Protein AF-A0A382N910-F1 (afdb_monomer_lite)

Foldseek 3Di:
DVVVVVVVVVVVVVVVVVPPLDQDPDFQQDLSNQLNVQLVVDPVVQSVQAFEAHLVRDTSDHGDPPHYTYDPDVDRADPRGDD

Sequence (83 aa):
MLIRSLIFAFVVFILSFNLLAREPYSPHNSAKWQIWAYSTAAPSFLGDQATILGGDGDVLREGTNGWTCQAGNPRPYPEKGWK

Structure (mmCIF, N/CA/C/O backbone):
data_AF-A0A382N910-F1
#
_entry.id   AF-A0A382N910-F1
#
loop_
_atom_site.group_PDB
_atom_site.id
_atom_site.type_symbol
_atom_site.label_atom_id
_atom_site.label_alt_id
_atom_site.label_comp_id
_atom_site.label_asym_id
_atom_site.label_entity_id
_atom_site.label_seq_id
_atom_site.pdbx_PDB_ins_code
_atom_site.Cartn_x
_atom_site.Cartn_y
_atom_site.Cartn_z
_atom_site.occupancy
_atom_site.B_iso_or_equiv
_atom_site.auth_seq_id
_atom_site.auth_comp_id
_atom_site.auth_asym_id
_atom_site.auth_atom_id
_atom_site.pdbx_PDB_model_num
ATOM 1 N N . MET A 1 1 ? 14.575 25.358 37.276 1.00 71.81 1 MET A N 1
ATOM 2 C CA . MET A 1 1 ? 15.016 24.135 36.560 1.00 71.81 1 MET A CA 1
ATOM 3 C C . MET A 1 1 ? 13.826 23.296 36.095 1.00 71.81 1 MET A C 1
ATOM 5 O O . MET A 1 1 ? 13.770 22.995 34.915 1.00 71.81 1 MET A O 1
ATOM 9 N N . LEU A 1 2 ? 12.826 23.043 36.951 1.00 80.12 2 LEU A N 1
ATOM 10 C CA . LEU A 1 2 ? 11.622 22.252 36.634 1.00 80.12 2 LEU A CA 1
ATOM 11 C C . LEU A 1 2 ? 10.825 22.727 35.392 1.00 80.12 2 LEU A C 1
ATOM 13 O O . LEU A 1 2 ? 10.518 21.930 34.515 1.00 80.12 2 LEU A O 1
ATOM 17 N N . ILE A 1 3 ? 10.553 24.034 35.272 1.00 83.12 3 ILE A N 1
ATOM 18 C CA . ILE A 1 3 ? 9.767 24.609 34.157 1.00 83.12 3 ILE A CA 1
ATOM 19 C C . ILE A 1 3 ? 10.457 24.420 32.795 1.00 83.12 3 ILE A C 1
ATOM 21 O O . ILE A 1 3 ? 9.800 24.133 31.801 1.00 83.12 3 ILE A O 1
ATOM 25 N N . ARG A 1 4 ? 11.792 24.5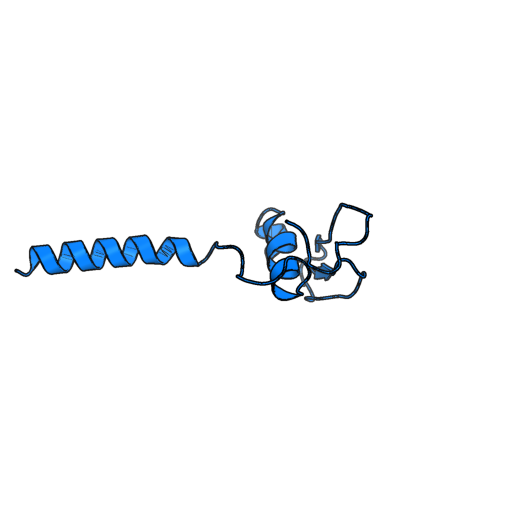21 32.744 1.00 80.88 4 ARG A N 1
ATOM 26 C CA . ARG A 1 4 ? 12.566 24.300 31.510 1.00 80.88 4 ARG A CA 1
ATOM 27 C C . ARG A 1 4 ? 12.493 22.843 31.054 1.00 80.88 4 ARG A C 1
ATOM 29 O O . ARG A 1 4 ? 12.316 22.592 29.867 1.00 80.88 4 ARG A O 1
ATOM 36 N N . SER A 1 5 ? 12.580 21.902 31.994 1.00 84.69 5 SER A N 1
ATOM 37 C CA . SER A 1 5 ? 12.446 20.471 31.705 1.00 84.69 5 SER A CA 1
ATOM 38 C C . SER A 1 5 ? 11.039 20.109 31.216 1.00 84.69 5 SER A C 1
ATOM 40 O O . SER A 1 5 ? 10.908 19.302 30.301 1.00 84.69 5 SER A O 1
ATOM 42 N N . LEU A 1 6 ? 9.995 20.743 31.763 1.00 88.75 6 LEU A N 1
ATOM 43 C CA . LEU A 1 6 ? 8.607 20.541 31.329 1.00 88.75 6 LEU A CA 1
ATOM 44 C C . LEU A 1 6 ? 8.345 21.080 29.915 1.00 88.75 6 LEU A C 1
ATOM 46 O O . LEU A 1 6 ? 7.742 20.384 29.103 1.00 88.75 6 LEU A O 1
ATOM 50 N N . ILE A 1 7 ? 8.843 22.279 29.593 1.00 90.12 7 ILE A N 1
ATOM 51 C CA . ILE A 1 7 ? 8.736 22.847 28.238 1.00 90.12 7 ILE A CA 1
ATOM 52 C C . ILE A 1 7 ? 9.452 21.949 27.225 1.00 90.12 7 ILE A C 1
ATOM 54 O O . ILE A 1 7 ? 8.913 21.670 26.158 1.00 90.12 7 ILE A O 1
ATOM 58 N N . PHE A 1 8 ? 10.642 21.452 27.567 1.00 89.19 8 PHE A N 1
ATOM 59 C CA . PHE A 1 8 ? 11.389 20.551 26.694 1.00 89.19 8 PHE A CA 1
ATOM 60 C C . PHE A 1 8 ? 10.640 19.233 26.447 1.00 89.19 8 PHE A C 1
ATOM 62 O O . PHE A 1 8 ? 10.511 18.810 25.300 1.00 89.19 8 PHE A O 1
ATOM 69 N N . ALA A 1 9 ? 10.075 18.623 27.493 1.00 90.62 9 ALA A N 1
ATOM 70 C CA . ALA A 1 9 ? 9.263 17.414 27.361 1.00 90.62 9 ALA A CA 1
ATOM 71 C C . ALA A 1 9 ? 8.019 17.642 26.486 1.00 90.62 9 ALA A C 1
ATOM 73 O O . ALA A 1 9 ? 7.697 16.804 25.648 1.00 90.62 9 ALA A O 1
ATOM 74 N N . PHE A 1 10 ? 7.357 18.793 26.627 1.00 88.25 10 PHE A N 1
ATOM 75 C CA . PHE A 1 10 ? 6.191 19.154 25.820 1.00 88.25 10 PHE A CA 1
ATOM 76 C C . PHE A 1 10 ? 6.541 19.364 24.339 1.00 88.25 10 PHE A C 1
ATOM 78 O O . PHE A 1 10 ? 5.826 18.888 23.460 1.00 88.25 10 PHE A O 1
ATOM 85 N N . VAL A 1 11 ? 7.677 20.005 24.047 1.00 86.19 11 VAL A N 1
ATOM 86 C CA . VAL A 1 11 ? 8.176 20.176 22.672 1.00 86.19 11 VAL A CA 1
ATOM 87 C C . VAL A 1 11 ? 8.510 18.823 22.038 1.00 86.19 11 VAL A C 1
ATOM 89 O O . VAL A 1 11 ? 8.077 18.554 20.918 1.00 86.19 11 VAL A O 1
ATOM 92 N N . VAL A 1 12 ? 9.210 17.941 22.758 1.00 85.44 12 VAL A N 1
ATOM 93 C CA . VAL A 1 12 ? 9.510 16.576 22.287 1.00 85.44 12 VAL A CA 1
ATOM 94 C C . VAL A 1 12 ? 8.221 15.779 22.055 1.00 85.44 12 VAL A C 1
ATOM 96 O O . VAL A 1 12 ? 8.088 15.107 21.031 1.00 85.44 12 VAL A O 1
ATOM 99 N N . PHE A 1 13 ? 7.239 15.902 22.949 1.00 81.69 13 PHE A N 1
ATOM 100 C CA . PHE A 1 13 ? 5.937 15.251 22.815 1.00 81.69 13 PHE A CA 1
ATOM 101 C C . PHE A 1 13 ? 5.187 15.709 21.553 1.00 81.69 13 PHE A C 1
ATOM 103 O O . PHE A 1 13 ? 4.720 14.868 20.792 1.00 81.69 13 PHE A O 1
ATOM 110 N N . ILE A 1 14 ? 5.153 17.013 21.254 1.00 79.88 14 ILE A N 1
ATOM 111 C CA . ILE A 1 14 ? 4.525 17.540 20.026 1.00 79.88 14 ILE A CA 1
ATOM 112 C C . ILE A 1 14 ? 5.257 17.063 18.762 1.00 79.88 14 ILE A C 1
ATOM 114 O O . ILE A 1 14 ? 4.620 16.649 17.792 1.00 79.88 14 ILE A O 1
ATOM 118 N N . LEU A 1 15 ? 6.593 17.071 18.764 1.00 71.88 15 LEU A N 1
ATOM 119 C CA . LEU A 1 15 ? 7.398 16.583 17.637 1.00 71.88 15 LEU A CA 1
ATOM 120 C C . LEU A 1 15 ? 7.146 15.096 17.336 1.00 71.88 15 LEU A C 1
ATOM 122 O O . LEU A 1 15 ? 7.209 14.690 16.176 1.00 71.88 15 LEU A O 1
ATOM 126 N N . SER A 1 16 ? 6.788 14.307 18.352 1.00 69.75 16 SER A N 1
ATOM 127 C CA . SER A 1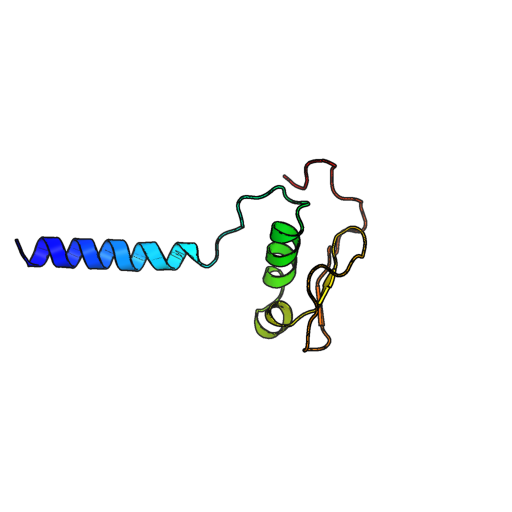 16 ? 6.529 12.866 18.229 1.00 69.75 16 SER A CA 1
ATOM 128 C C . SER A 1 16 ? 5.321 12.540 17.339 1.00 69.75 16 SER A C 1
ATOM 130 O O . SER A 1 16 ? 5.348 11.547 16.613 1.00 69.75 16 SER A O 1
ATOM 132 N N . PHE A 1 17 ? 4.279 13.382 17.335 1.00 62.59 17 PHE A N 1
ATOM 133 C CA . PHE A 1 17 ? 3.052 13.131 16.560 1.00 62.59 17 PHE A CA 1
ATOM 134 C C . PHE A 1 17 ? 3.253 13.209 15.041 1.00 62.59 17 PHE A C 1
ATOM 136 O O . PHE A 1 17 ? 2.502 12.590 14.291 1.00 62.59 17 PHE A O 1
ATOM 143 N N . ASN A 1 18 ? 4.290 13.907 14.572 1.00 58.84 18 ASN A N 1
ATOM 144 C CA . ASN A 1 18 ? 4.562 14.066 13.139 1.00 58.84 18 ASN A CA 1
ATOM 145 C C . ASN A 1 18 ? 5.180 12.812 12.490 1.00 58.84 18 ASN A C 1
ATOM 147 O O . ASN A 1 18 ? 5.308 12.752 11.268 1.00 58.84 18 ASN A O 1
ATOM 151 N N . LEU A 1 19 ? 5.570 11.802 13.277 1.00 55.81 19 LEU A N 1
ATOM 152 C CA . LEU A 1 19 ? 6.225 10.593 12.764 1.00 55.81 19 LEU A CA 1
ATOM 153 C C . LEU A 1 19 ? 5.247 9.512 12.283 1.00 55.81 19 LEU A C 1
ATOM 155 O O . LEU A 1 19 ? 5.649 8.653 11.502 1.00 55.81 19 LEU A O 1
ATOM 159 N N . LEU A 1 20 ? 3.981 9.544 12.710 1.00 56.59 20 LEU A N 1
ATOM 160 C CA . LEU A 1 20 ? 3.018 8.469 12.429 1.00 56.59 20 LEU A CA 1
ATOM 161 C C . LEU A 1 20 ? 2.398 8.533 11.022 1.00 56.59 20 LEU A C 1
ATOM 163 O O . LEU A 1 20 ? 1.877 7.530 10.548 1.00 56.59 20 LEU A O 1
ATOM 167 N N . ALA A 1 21 ? 2.490 9.677 10.338 1.00 63.31 21 ALA A N 1
ATOM 168 C CA . ALA A 1 21 ? 1.905 9.895 9.010 1.00 63.31 21 ALA A CA 1
ATOM 169 C C . ALA A 1 21 ? 2.944 9.934 7.873 1.00 63.31 21 ALA A C 1
ATOM 171 O O . ALA A 1 21 ? 2.621 10.314 6.747 1.00 63.31 21 ALA A O 1
ATOM 172 N N . ARG A 1 22 ? 4.210 9.603 8.153 1.00 80.19 22 ARG A N 1
ATOM 173 C CA . ARG A 1 22 ? 5.291 9.798 7.185 1.00 80.19 22 ARG A CA 1
ATOM 174 C C . ARG A 1 22 ? 5.416 8.619 6.224 1.00 80.19 22 ARG A C 1
ATOM 176 O O . ARG A 1 22 ? 5.348 7.463 6.632 1.00 80.19 22 ARG A O 1
ATOM 183 N N . GLU A 1 23 ? 5.673 8.950 4.963 1.00 91.56 23 GLU A N 1
ATOM 184 C CA . GLU A 1 23 ? 6.105 8.016 3.927 1.00 91.56 23 GLU A CA 1
ATOM 185 C C . GLU A 1 23 ? 7.202 7.067 4.443 1.00 91.56 23 GLU A C 1
ATOM 187 O O . GLU A 1 23 ? 8.186 7.523 5.045 1.00 91.56 23 GLU A O 1
ATOM 192 N N . PRO A 1 24 ? 7.059 5.744 4.246 1.00 92.00 24 PRO A N 1
ATOM 193 C CA . PRO A 1 24 ? 8.063 4.791 4.677 1.00 92.00 24 PRO A CA 1
ATOM 194 C C . PRO A 1 24 ? 9.345 4.977 3.866 1.00 92.00 24 PRO A C 1
ATOM 196 O O . PRO A 1 24 ? 9.317 5.019 2.641 1.00 92.00 24 PRO A O 1
ATOM 199 N N . TYR A 1 25 ? 10.490 4.990 4.551 1.00 91.19 25 TYR A N 1
ATOM 200 C CA . TYR A 1 25 ? 11.796 5.019 3.895 1.00 91.19 25 TYR A CA 1
ATOM 201 C C . TYR A 1 25 ? 12.081 3.677 3.204 1.00 91.19 25 TYR A C 1
ATOM 203 O O . TYR A 1 25 ? 12.593 2.732 3.811 1.00 91.19 25 TYR A O 1
ATOM 211 N N . SER A 1 26 ? 11.655 3.561 1.951 1.00 91.62 26 SER A N 1
ATOM 212 C CA . SER A 1 26 ? 11.736 2.354 1.136 1.00 91.62 26 SER A CA 1
ATOM 213 C C . SER A 1 26 ? 11.640 2.729 -0.347 1.00 91.62 26 SER A C 1
ATOM 215 O O . SER A 1 26 ? 11.043 3.759 -0.651 1.00 91.62 26 SER A O 1
ATOM 217 N N . PRO A 1 27 ? 12.191 1.932 -1.280 1.00 93.94 27 PRO A N 1
ATOM 218 C CA . PRO A 1 27 ? 11.988 2.166 -2.707 1.00 93.94 27 PRO A CA 1
ATOM 219 C C . PRO A 1 27 ? 10.500 2.269 -3.062 1.00 93.94 27 PRO A C 1
ATOM 221 O O . PRO A 1 27 ? 9.695 1.489 -2.556 1.00 93.94 27 PRO A O 1
ATOM 224 N N . HIS A 1 28 ? 10.131 3.174 -3.974 1.00 94.06 28 HIS A N 1
ATOM 225 C CA . HIS A 1 28 ? 8.733 3.412 -4.376 1.00 94.06 28 HIS A CA 1
ATOM 226 C C . HIS A 1 28 ? 8.182 2.344 -5.342 1.00 94.06 28 HIS A C 1
ATOM 228 O O . HIS A 1 28 ? 7.397 2.613 -6.249 1.00 94.06 28 HIS A O 1
ATOM 234 N N . ASN A 1 29 ? 8.661 1.121 -5.180 1.00 93.25 29 ASN A N 1
ATOM 235 C CA . ASN A 1 29 ? 8.140 -0.112 -5.751 1.00 93.25 29 ASN A CA 1
ATOM 236 C C . ASN A 1 29 ? 8.120 -1.239 -4.707 1.00 93.25 29 ASN A C 1
ATOM 238 O O . ASN A 1 29 ? 7.731 -2.358 -5.022 1.00 93.25 29 ASN A O 1
ATOM 242 N N . SER A 1 30 ? 8.512 -0.980 -3.457 1.00 95.19 30 SER A N 1
ATOM 243 C CA . SER A 1 30 ? 8.442 -1.980 -2.399 1.00 95.19 30 SER A CA 1
ATOM 244 C C . SER A 1 30 ? 7.002 -2.177 -1.937 1.00 95.19 30 SER A C 1
ATOM 246 O O . SER A 1 30 ? 6.207 -1.236 -1.935 1.00 95.19 30 SER A O 1
ATOM 248 N N . ALA A 1 31 ? 6.677 -3.382 -1.464 1.00 96.06 31 ALA A N 1
ATOM 249 C CA . ALA A 1 31 ? 5.354 -3.666 -0.914 1.00 96.06 31 ALA A CA 1
ATOM 250 C C . ALA A 1 31 ? 4.981 -2.695 0.221 1.00 96.06 31 ALA A C 1
ATOM 252 O O . ALA A 1 31 ? 3.867 -2.187 0.269 1.00 96.06 31 ALA A O 1
ATOM 253 N N . LYS A 1 32 ? 5.938 -2.365 1.101 1.00 96.12 32 LYS A N 1
ATOM 254 C CA . LYS A 1 32 ? 5.720 -1.434 2.218 1.00 96.12 32 LYS A CA 1
ATOM 255 C C . LYS A 1 32 ? 5.331 -0.037 1.735 1.00 96.12 32 LYS A C 1
ATOM 257 O O . LYS A 1 32 ? 4.415 0.562 2.295 1.00 96.12 32 LYS A O 1
ATOM 262 N N . TRP A 1 33 ? 6.034 0.478 0.728 1.00 95.75 33 TRP A N 1
ATOM 263 C CA . TRP A 1 33 ? 5.716 1.780 0.156 1.00 95.75 33 TRP A CA 1
ATOM 264 C C . TRP A 1 33 ? 4.384 1.747 -0.587 1.00 95.75 33 TRP A C 1
ATOM 266 O O . TRP A 1 33 ? 3.564 2.626 -0.364 1.00 95.75 33 TRP A O 1
ATOM 276 N N . GLN A 1 34 ? 4.131 0.715 -1.397 1.00 96.12 34 GLN A N 1
ATOM 277 C CA . GLN A 1 34 ? 2.884 0.575 -2.154 1.00 96.12 34 GLN A CA 1
ATOM 278 C C . GLN A 1 34 ? 1.661 0.468 -1.233 1.00 96.12 34 GLN A C 1
ATOM 280 O O . GLN A 1 34 ? 0.678 1.171 -1.445 1.00 96.12 34 GLN A O 1
ATOM 285 N N . ILE A 1 35 ? 1.743 -0.326 -0.156 1.00 97.19 35 ILE A N 1
ATOM 286 C CA . ILE A 1 35 ? 0.684 -0.410 0.861 1.00 97.19 35 ILE A CA 1
ATOM 287 C C . ILE A 1 35 ? 0.397 0.967 1.453 1.00 97.19 35 ILE A C 1
ATOM 289 O O . ILE A 1 35 ? -0.760 1.380 1.489 1.00 97.19 35 ILE A O 1
ATOM 293 N N . TRP A 1 36 ? 1.434 1.685 1.895 1.00 96.38 36 TRP A N 1
ATOM 294 C CA . TRP A 1 36 ? 1.271 3.034 2.430 1.00 96.38 36 TRP A CA 1
ATOM 295 C C . TRP A 1 36 ? 0.659 3.965 1.379 1.00 96.38 36 TRP A C 1
ATOM 297 O O . TRP A 1 36 ? -0.448 4.446 1.582 1.00 96.38 36 TRP A O 1
ATOM 307 N N . ALA A 1 37 ? 1.308 4.129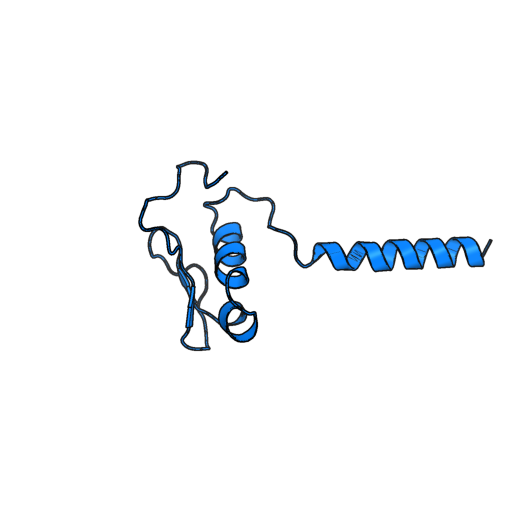 0.227 1.00 95.69 37 ALA A N 1
ATOM 308 C CA . ALA A 1 37 ? 0.923 5.094 -0.793 1.00 95.69 37 ALA A CA 1
ATOM 309 C C . ALA A 1 37 ? -0.509 4.866 -1.292 1.00 95.69 37 ALA A C 1
ATOM 311 O O . ALA A 1 37 ? -1.287 5.816 -1.385 1.00 95.69 37 ALA A O 1
ATOM 312 N N . TYR A 1 38 ? -0.878 3.617 -1.592 1.00 96.06 38 TYR A N 1
ATOM 313 C CA . TYR A 1 38 ? -2.193 3.305 -2.151 1.00 96.06 38 TYR A CA 1
ATOM 314 C C . TYR A 1 38 ? -3.298 3.381 -1.097 1.00 96.06 38 TYR A C 1
ATOM 316 O O . TYR A 1 38 ? -4.377 3.878 -1.410 1.00 96.06 38 TYR A O 1
ATOM 324 N N . SER A 1 39 ? -3.039 2.961 0.147 1.00 96.56 39 SER A N 1
ATOM 325 C CA . SER A 1 39 ? -4.032 3.091 1.225 1.00 96.56 39 SER A CA 1
ATOM 326 C C . SER A 1 39 ? -4.246 4.544 1.650 1.00 96.56 39 SER A C 1
ATOM 328 O O . SER A 1 39 ? -5.380 4.933 1.911 1.00 96.56 39 SER A O 1
ATOM 330 N N . THR A 1 40 ? -3.202 5.380 1.654 1.00 95.56 40 THR A N 1
ATOM 331 C CA . THR A 1 40 ? -3.313 6.787 2.076 1.00 95.56 40 THR A CA 1
ATOM 332 C C . THR A 1 40 ? -3.768 7.736 0.969 1.00 95.56 40 THR A C 1
ATOM 334 O O . THR A 1 40 ? -4.071 8.893 1.249 1.00 95.56 40 THR A O 1
ATOM 337 N N . ALA A 1 41 ? -3.804 7.288 -0.291 1.00 95.50 41 ALA A N 1
ATOM 338 C CA . ALA A 1 41 ? -4.319 8.092 -1.402 1.00 95.50 41 ALA A CA 1
ATOM 339 C C . ALA A 1 41 ? -5.846 8.286 -1.337 1.00 95.50 41 ALA A C 1
ATOM 341 O O . ALA A 1 41 ? -6.373 9.239 -1.910 1.00 95.50 41 ALA A O 1
ATOM 342 N N . ALA A 1 42 ? -6.555 7.387 -0.649 1.00 95.31 42 ALA A N 1
ATOM 343 C CA . ALA A 1 42 ? -7.988 7.478 -0.397 1.00 95.31 42 ALA A CA 1
ATOM 344 C C . ALA A 1 42 ? -8.273 8.049 1.009 1.00 95.31 42 ALA A C 1
ATOM 346 O O . ALA A 1 42 ? -7.412 7.988 1.888 1.00 95.31 42 ALA A O 1
ATOM 347 N N . PRO A 1 43 ? -9.492 8.563 1.273 1.00 95.94 43 PRO A N 1
ATOM 348 C CA . PRO A 1 43 ? -9.945 8.825 2.638 1.00 95.94 43 PRO A CA 1
ATOM 349 C C . PRO A 1 43 ? -9.780 7.591 3.537 1.00 95.94 43 PRO A C 1
ATOM 351 O O . PRO A 1 43 ? -10.039 6.468 3.101 1.00 95.94 43 PRO A O 1
ATOM 354 N N . SER A 1 44 ? -9.415 7.796 4.805 1.00 95.19 44 SER A N 1
ATOM 355 C CA . SER A 1 44 ? -9.068 6.710 5.740 1.00 95.19 44 SER A CA 1
ATOM 356 C C . SER A 1 44 ? -10.156 5.641 5.884 1.00 95.19 44 SER A C 1
ATOM 358 O O . SER A 1 44 ? -9.858 4.451 5.862 1.00 95.19 44 SER A O 1
ATOM 360 N N . PHE A 1 45 ? -11.436 6.032 5.914 1.00 94.81 45 PHE A N 1
ATOM 361 C CA . PHE A 1 45 ? -12.555 5.082 6.011 1.00 94.81 45 PHE A CA 1
ATOM 362 C C . PHE A 1 45 ? -12.652 4.105 4.820 1.00 94.81 45 PHE A C 1
ATOM 364 O O . PHE A 1 45 ? -13.282 3.053 4.937 1.00 94.81 45 PHE A O 1
ATOM 371 N N . LEU A 1 46 ? -12.026 4.441 3.687 1.00 97.19 46 LEU A N 1
ATOM 372 C CA . LEU A 1 46 ? -11.875 3.562 2.530 1.00 97.19 46 LEU A CA 1
ATOM 373 C C . LEU A 1 46 ? -10.538 2.817 2.584 1.00 97.19 46 LEU A C 1
ATOM 375 O O . LEU A 1 46 ? -10.517 1.591 2.511 1.00 97.19 46 LEU A O 1
ATOM 379 N N . GLY A 1 47 ? -9.432 3.549 2.721 1.00 97.38 47 GLY A N 1
ATOM 380 C CA . GLY A 1 47 ? -8.081 3.014 2.542 1.00 97.38 47 GLY A CA 1
ATOM 381 C C . GLY A 1 47 ? -7.567 2.125 3.676 1.00 97.38 47 GLY A C 1
ATOM 382 O O . GLY A 1 47 ? -6.793 1.196 3.425 1.00 97.38 47 GLY A O 1
ATOM 383 N N . ASP A 1 48 ? -8.009 2.343 4.916 1.00 96.50 48 ASP A N 1
ATOM 384 C CA . ASP A 1 48 ? -7.464 1.641 6.089 1.00 96.50 48 ASP A CA 1
ATOM 385 C C . ASP A 1 48 ? -7.801 0.142 6.089 1.00 96.50 48 ASP A C 1
ATOM 387 O O . ASP A 1 48 ? -7.027 -0.671 6.596 1.00 96.50 48 ASP A O 1
ATOM 391 N N . GLN A 1 49 ? -8.946 -0.225 5.508 1.00 98.00 49 GLN A N 1
ATOM 392 C CA . GLN A 1 49 ? -9.474 -1.596 5.465 1.00 98.00 49 GLN A CA 1
ATOM 393 C C . GLN A 1 49 ? -9.594 -2.147 4.031 1.00 98.00 49 GLN A C 1
ATOM 395 O O . GLN A 1 49 ? -10.152 -3.228 3.844 1.00 98.00 49 GLN A O 1
ATOM 400 N N . ALA A 1 50 ? -9.088 -1.424 3.025 1.00 98.62 50 ALA A N 1
ATOM 401 C CA . ALA A 1 50 ? -9.101 -1.862 1.630 1.00 98.62 50 ALA A CA 1
ATOM 402 C C . ALA A 1 50 ? -8.057 -2.949 1.349 1.00 98.62 50 ALA A C 1
ATOM 404 O O . ALA A 1 50 ? -6.955 -2.939 1.921 1.00 98.62 50 ALA A O 1
ATOM 405 N N . THR A 1 51 ? -8.387 -3.821 0.393 1.00 98.75 51 THR A N 1
ATOM 406 C CA . THR A 1 51 ? -7.418 -4.709 -0.252 1.00 98.75 51 THR A CA 1
ATOM 407 C C . THR A 1 51 ? -6.453 -3.848 -1.057 1.00 98.75 51 THR A C 1
ATOM 409 O O . THR A 1 51 ? -6.879 -2.973 -1.813 1.00 98.75 51 THR A O 1
ATOM 412 N N . ILE A 1 52 ? -5.153 -4.069 -0.893 1.00 98.44 52 ILE A N 1
ATOM 413 C CA . ILE A 1 52 ? -4.128 -3.315 -1.613 1.00 98.44 52 ILE A CA 1
ATOM 414 C C . ILE A 1 52 ? -3.473 -4.216 -2.644 1.00 98.44 52 ILE A C 1
ATOM 416 O O . ILE A 1 52 ? -2.874 -5.229 -2.277 1.00 98.44 52 ILE A O 1
ATOM 420 N N . LEU A 1 53 ? -3.564 -3.820 -3.912 1.00 97.62 53 LEU A N 1
ATOM 421 C CA . LEU A 1 53 ? -2.885 -4.499 -5.009 1.00 97.62 53 LEU A CA 1
ATOM 422 C C . LEU A 1 53 ? -1.568 -3.800 -5.329 1.00 97.62 53 LEU A C 1
ATOM 424 O O . LEU A 1 53 ? -1.497 -2.568 -5.369 1.00 97.62 53 LEU A O 1
ATOM 428 N N . GLY A 1 54 ? -0.532 -4.598 -5.555 1.00 94.81 54 GLY A N 1
ATOM 429 C CA . GLY A 1 54 ? 0.739 -4.145 -6.087 1.00 94.81 54 GLY A CA 1
ATOM 430 C C . GLY A 1 54 ? 0.610 -3.721 -7.547 1.00 94.81 54 GLY A C 1
ATOM 431 O O . GLY A 1 54 ? -0.371 -4.025 -8.225 1.00 94.81 54 GLY A O 1
ATOM 432 N N . GLY A 1 55 ? 1.609 -3.006 -8.058 1.00 90.56 55 GLY A N 1
ATOM 433 C CA . GLY A 1 55 ? 1.647 -2.602 -9.467 1.00 90.56 55 GLY A CA 1
ATOM 434 C C . GLY A 1 55 ? 1.803 -3.767 -10.457 1.00 90.56 55 GLY A C 1
ATOM 435 O O . GLY A 1 55 ? 1.638 -3.559 -11.655 1.00 90.56 55 GLY A O 1
ATOM 436 N N . ASP A 1 56 ? 2.114 -4.966 -9.971 1.00 90.12 56 ASP A N 1
ATOM 437 C CA . ASP A 1 56 ? 2.097 -6.240 -10.701 1.00 90.12 56 ASP A CA 1
ATOM 438 C C . ASP A 1 56 ? 0.733 -6.956 -10.648 1.00 90.12 56 ASP A C 1
ATOM 440 O O . ASP A 1 56 ? 0.522 -7.920 -11.381 1.00 90.12 56 ASP A O 1
ATOM 444 N N . GLY A 1 57 ? -0.208 -6.457 -9.841 1.00 92.00 57 GLY A N 1
ATOM 445 C CA . GLY A 1 57 ? -1.533 -7.041 -9.637 1.00 92.00 57 GLY A CA 1
ATOM 446 C C . GLY A 1 57 ? -1.624 -8.007 -8.453 1.00 92.00 57 GLY A C 1
ATOM 447 O O . GLY A 1 57 ? -2.727 -8.461 -8.147 1.00 92.00 57 GLY A O 1
ATOM 448 N N . ASP A 1 58 ? -0.518 -8.289 -7.760 1.00 95.94 58 ASP A N 1
ATOM 449 C CA . ASP A 1 58 ? -0.522 -9.174 -6.596 1.00 95.94 58 ASP A CA 1
ATOM 450 C C . ASP A 1 58 ? -1.189 -8.507 -5.389 1.00 95.94 58 ASP A C 1
ATOM 452 O O . ASP A 1 58 ? -1.083 -7.297 -5.170 1.00 95.94 58 ASP A O 1
ATOM 456 N N . VAL A 1 59 ? -1.854 -9.298 -4.545 1.00 98.25 59 VAL A N 1
ATOM 457 C CA . VAL A 1 59 ? -2.410 -8.787 -3.288 1.00 98.25 59 VAL A CA 1
ATOM 458 C C . VAL A 1 59 ? -1.285 -8.592 -2.270 1.00 98.25 59 VAL A C 1
ATOM 460 O O . VAL A 1 59 ? -0.703 -9.552 -1.771 1.00 98.25 59 VAL A O 1
ATOM 463 N N . LEU A 1 60 ? -1.005 -7.337 -1.911 1.00 98.19 60 LEU A N 1
ATOM 464 C CA . LEU A 1 60 ? -0.001 -6.978 -0.901 1.00 98.19 60 LEU A CA 1
ATOM 465 C C . LEU A 1 60 ? -0.578 -6.947 0.518 1.00 98.19 60 LEU A C 1
ATOM 467 O O . LEU A 1 60 ? 0.145 -7.152 1.496 1.00 98.19 60 LEU A O 1
ATOM 471 N N . ARG A 1 61 ? -1.874 -6.648 0.642 1.00 98.31 61 ARG A N 1
ATOM 472 C CA . ARG A 1 61 ? -2.615 -6.657 1.908 1.00 98.31 61 ARG A CA 1
ATOM 473 C C . ARG A 1 61 ? -4.078 -6.969 1.636 1.00 98.31 61 ARG A C 1
ATOM 475 O O . ARG A 1 61 ? -4.715 -6.237 0.885 1.00 98.31 61 ARG A O 1
ATOM 482 N N . GLU A 1 62 ? -4.611 -7.994 2.289 1.00 98.50 62 GLU A N 1
ATOM 483 C CA . GLU A 1 62 ? -6.041 -8.299 2.233 1.00 98.50 62 GLU A CA 1
ATOM 484 C C . GLU A 1 62 ? -6.870 -7.283 3.022 1.00 98.50 62 GLU A C 1
ATOM 486 O O . GLU A 1 62 ? -6.481 -6.850 4.112 1.00 98.50 62 GLU A O 1
ATOM 491 N N . GLY A 1 63 ? -8.009 -6.901 2.450 1.00 98.06 63 GLY A N 1
ATOM 492 C CA . GLY A 1 63 ? -8.976 -5.983 3.039 1.00 98.06 63 GLY A CA 1
ATOM 493 C C . GLY A 1 63 ? -10.237 -6.679 3.539 1.00 98.06 63 GLY A C 1
ATOM 494 O O . GLY A 1 63 ? -10.459 -7.868 3.327 1.00 98.06 63 GLY A O 1
ATOM 495 N N . THR A 1 64 ? -11.094 -5.909 4.205 1.00 98.38 64 THR A N 1
ATOM 496 C CA . THR A 1 64 ? -12.345 -6.389 4.822 1.00 98.38 64 THR A CA 1
ATOM 497 C C . THR A 1 64 ? -13.559 -5.520 4.488 1.00 98.38 64 THR A C 1
ATOM 499 O O . THR A 1 64 ? -14.681 -5.884 4.832 1.00 98.38 64 THR A O 1
ATOM 502 N N . ASN A 1 65 ? -13.370 -4.380 3.813 1.00 97.94 65 ASN A N 1
ATOM 503 C CA . ASN A 1 65 ? -14.435 -3.404 3.547 1.00 97.94 65 ASN A CA 1
ATOM 504 C C . ASN A 1 65 ? -14.939 -3.389 2.089 1.00 97.94 65 ASN A C 1
ATOM 506 O O . ASN A 1 65 ? -15.713 -2.507 1.725 1.00 97.94 65 ASN A O 1
ATOM 510 N N . GLY A 1 66 ? -14.488 -4.331 1.254 1.00 98.00 66 GLY A N 1
ATOM 511 C CA . GLY A 1 66 ? -14.889 -4.448 -0.154 1.00 98.00 66 GLY A CA 1
ATOM 512 C C . GLY A 1 66 ? -14.266 -3.415 -1.102 1.00 98.00 66 GLY A C 1
ATOM 513 O O . GLY A 1 66 ? -14.535 -3.466 -2.300 1.00 98.00 66 GLY A O 1
ATOM 514 N N . TRP A 1 67 ? -13.429 -2.502 -0.603 1.00 98.44 67 TRP A N 1
ATOM 515 C CA . TRP A 1 67 ? -12.684 -1.556 -1.432 1.00 98.44 67 TRP A CA 1
ATOM 516 C C . TRP A 1 67 ? -11.332 -2.124 -1.846 1.00 98.44 67 TRP A C 1
ATOM 518 O O . TRP A 1 67 ? -10.720 -2.928 -1.141 1.00 98.44 67 TRP A O 1
ATOM 528 N N . THR A 1 68 ? -10.843 -1.666 -2.995 1.00 98.25 68 THR A N 1
ATOM 529 C CA . THR A 1 68 ? -9.514 -2.003 -3.504 1.00 98.25 68 THR A CA 1
ATOM 530 C C . THR A 1 68 ? -8.754 -0.728 -3.835 1.00 98.25 68 THR A C 1
ATOM 532 O O . THR A 1 68 ? -9.283 0.148 -4.521 1.00 98.25 68 THR A O 1
ATOM 535 N N . CYS A 1 69 ? -7.510 -0.628 -3.372 1.00 98.12 69 CYS A N 1
ATOM 536 C CA . CYS A 1 69 ? -6.595 0.447 -3.744 1.00 98.12 69 CYS A CA 1
ATOM 537 C C . CYS A 1 69 ? -5.437 -0.127 -4.564 1.00 98.12 69 CYS A C 1
ATOM 539 O O . CYS A 1 69 ? -4.808 -1.108 -4.172 1.00 98.12 69 CYS A O 1
ATOM 541 N N . GLN A 1 70 ? -5.154 0.505 -5.698 1.00 95.94 70 GLN A N 1
ATOM 542 C CA . GLN A 1 70 ? -4.101 0.110 -6.631 1.00 95.94 70 GLN A CA 1
ATOM 543 C C . GLN A 1 70 ? -3.557 1.343 -7.357 1.00 95.94 70 GLN A C 1
ATOM 545 O O . GLN A 1 70 ? -4.159 2.422 -7.305 1.00 95.94 70 GLN A O 1
ATOM 550 N N . ALA A 1 71 ? -2.451 1.190 -8.082 1.00 93.50 71 ALA A N 1
ATOM 551 C CA . ALA A 1 71 ? -1.973 2.242 -8.968 1.00 93.50 71 ALA A CA 1
ATOM 552 C C . ALA A 1 71 ? -3.015 2.546 -10.061 1.00 93.50 71 ALA A C 1
ATOM 554 O O . ALA A 1 71 ? -3.348 1.692 -10.875 1.00 93.50 71 ALA A O 1
ATOM 555 N N . GLY A 1 72 ? -3.499 3.791 -10.123 1.00 91.56 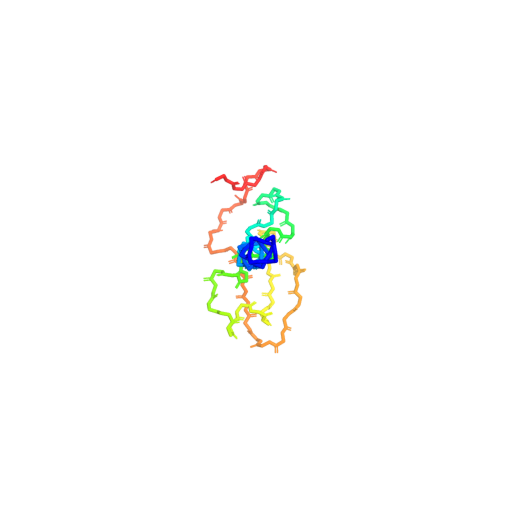72 GLY A N 1
ATOM 556 C CA . GLY A 1 72 ? -4.356 4.247 -11.228 1.00 91.56 72 GLY A CA 1
ATOM 557 C C . GLY A 1 72 ? -3.591 4.487 -12.536 1.00 91.56 72 GLY A C 1
ATOM 558 O O . GLY A 1 72 ? -4.195 4.703 -13.583 1.00 91.56 72 GLY A O 1
ATOM 559 N N . ASN A 1 73 ? -2.257 4.476 -12.482 1.00 89.19 73 ASN A N 1
ATOM 560 C CA . ASN A 1 73 ? -1.405 4.617 -13.650 1.00 89.19 73 ASN A CA 1
ATOM 561 C C . ASN A 1 73 ? -1.154 3.232 -14.268 1.00 89.19 73 ASN A C 1
ATOM 563 O O . ASN A 1 73 ? -0.509 2.415 -13.617 1.00 89.19 73 ASN A O 1
ATOM 567 N N . PRO A 1 74 ? -1.596 2.971 -15.510 1.00 84.56 74 PRO A N 1
ATOM 568 C CA . PRO A 1 74 ? -1.485 1.649 -16.125 1.00 84.56 74 PRO A CA 1
ATOM 569 C C . PRO A 1 74 ? -0.060 1.299 -16.577 1.00 84.56 74 PRO A C 1
ATOM 571 O O . PRO A 1 74 ? 0.180 0.191 -17.051 1.00 84.56 74 PRO A O 1
ATOM 574 N N . ARG A 1 75 ? 0.892 2.238 -16.500 1.00 87.75 75 ARG A N 1
ATOM 575 C CA . ARG A 1 75 ? 2.278 1.972 -16.894 1.00 87.75 75 ARG A CA 1
ATOM 576 C C . ARG A 1 75 ? 2.999 1.149 -15.813 1.00 87.75 75 ARG A C 1
ATOM 578 O O . ARG A 1 75 ? 2.803 1.428 -14.628 1.00 8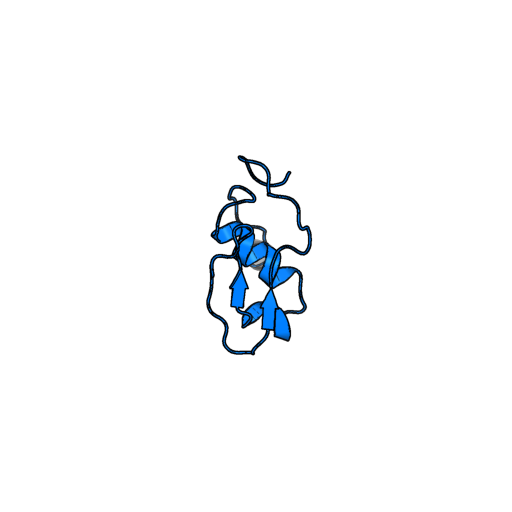7.75 75 ARG A O 1
ATOM 585 N N . PRO A 1 76 ? 3.914 0.239 -16.191 1.00 86.19 76 PRO A N 1
ATOM 586 C CA . PRO A 1 76 ? 4.801 -0.405 -15.229 1.00 86.19 76 PRO A CA 1
A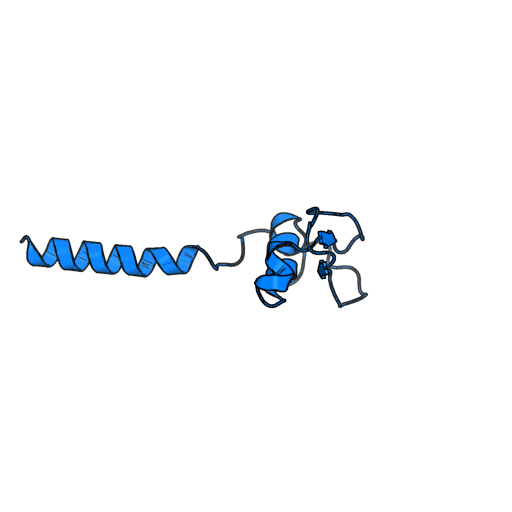TOM 587 C C . PRO A 1 76 ? 5.588 0.634 -14.424 1.00 86.19 76 PRO A C 1
ATOM 589 O O . PRO A 1 76 ? 6.028 1.655 -14.969 1.00 86.19 76 PRO A O 1
ATOM 592 N N . TYR A 1 77 ? 5.783 0.385 -13.130 1.00 86.62 77 TYR A N 1
ATOM 593 C CA . TYR A 1 77 ? 6.660 1.231 -12.328 1.00 86.62 77 TYR A CA 1
ATOM 594 C C . TYR A 1 77 ? 8.132 1.040 -12.742 1.00 86.62 77 TYR A C 1
ATOM 596 O O . TYR A 1 77 ? 8.512 -0.038 -13.202 1.00 86.62 77 TYR A O 1
ATOM 604 N N . PRO A 1 78 ? 8.989 2.069 -12.594 1.00 88.81 78 PRO A N 1
ATOM 605 C CA . PRO A 1 78 ? 10.410 1.944 -12.886 1.00 88.81 78 PRO A CA 1
ATOM 606 C C . PRO A 1 78 ? 11.062 0.859 -12.028 1.00 88.81 78 PRO A C 1
ATOM 608 O O . PRO A 1 78 ? 10.674 0.656 -10.879 1.00 88.81 78 PRO A O 1
ATOM 611 N N . GLU A 1 79 ? 12.134 0.245 -12.529 1.00 87.31 79 GLU A N 1
ATOM 612 C CA . GLU A 1 79 ? 12.886 -0.800 -11.811 1.00 87.31 79 GLU A CA 1
ATOM 613 C C . GLU A 1 79 ? 13.335 -0.363 -10.401 1.00 87.31 79 GLU A C 1
ATOM 615 O O . GLU A 1 79 ? 13.388 -1.167 -9.476 1.00 87.31 79 GLU A O 1
ATOM 620 N N . LYS A 1 80 ? 13.605 0.936 -10.211 1.00 87.69 80 LYS A N 1
ATOM 621 C CA . LYS A 1 80 ? 14.002 1.531 -8.920 1.00 87.69 80 LYS A CA 1
ATOM 622 C C . LYS A 1 80 ? 12.865 2.257 -8.185 1.00 87.69 80 LYS A C 1
ATOM 624 O O . LYS A 1 80 ? 13.128 2.980 -7.228 1.00 87.69 80 LYS A O 1
ATOM 629 N N . GLY A 1 81 ? 11.625 2.077 -8.632 1.00 88.19 81 GLY A N 1
ATOM 630 C CA . GLY A 1 81 ? 10.448 2.771 -8.122 1.00 88.19 81 GLY A CA 1
ATOM 631 C C . GLY A 1 81 ? 10.281 4.193 -8.659 1.00 88.19 81 GLY A C 1
ATOM 632 O O . GLY A 1 81 ? 11.121 4.723 -9.392 1.00 88.19 81 GLY A O 1
ATOM 633 N N . TRP A 1 82 ? 9.145 4.796 -8.315 1.00 85.69 82 TRP A N 1
ATOM 634 C CA . TRP A 1 82 ? 8.848 6.203 -8.585 1.00 85.69 82 TRP A CA 1
ATOM 635 C C . TRP A 1 82 ? 9.847 7.154 -7.906 1.00 85.69 82 TRP A C 1
ATOM 637 O O . TRP A 1 82 ? 10.447 6.818 -6.887 1.00 85.69 82 TRP A O 1
ATOM 647 N N . LYS A 1 83 ? 10.018 8.344 -8.482 1.00 81.19 83 LYS A N 1
ATOM 648 C CA . LYS A 1 83 ? 10.812 9.443 -7.922 1.00 81.19 83 LYS A CA 1
ATOM 649 C C . LYS A 1 83 ? 9.934 10.660 -7.720 1.00 81.19 83 LYS A C 1
ATOM 651 O O . LYS A 1 83 ? 9.026 10.834 -8.564 1.00 81.19 83 LYS A O 1
#

pLDDT: mean 89.65, std 10.1, range [55.81, 98.75]

Organism: NCBI:txid408172

Secondary structure (DSSP, 8-state):
-HHHHHHHHHHHHHHHGGGTT---SS-TTSHHHHHHHHHHTS-HHHHTTSEEE-TTS-EEE--SSS-EE--S--SPPPTT---

Radius of gyration: 17.79 Å; chains: 1; bounding box: 30×34×54 Å